Protein AF-A0A9E0IP03-F1 (afdb_monomer)

pLDDT: mean 92.21, std 3.54, range [74.44, 95.94]

Mean predicted aligned error: 3.08 Å

Sequence (57 aa):
MIRRYSGDKKSIEARTNDNGRTWSVKLFEGGRLTEYTGGTVAEIDALAAKHQMKLVG

Secondary structure (DSSP, 8-state):
-EEEEEETTEEEEEEE-TTSBEEEEEEEETTEEEEE-S-BHHHHHHHHHHTT-EEE-

Structure (mmCIF, N/CA/C/O backbone):
data_AF-A0A9E0IP03-F1
#
_entry.id   AF-A0A9E0IP03-F1
#
loop_
_atom_site.group_PDB
_atom_site.id
_atom_site.type_symbol
_atom_site.label_atom_id
_atom_site.label_alt_id
_atom_site.label_comp_id
_atom_site.label_asym_id
_atom_site.label_entity_id
_atom_site.label_seq_id
_atom_site.pdbx_PDB_ins_code
_atom_site.Cartn_x
_atom_site.Cartn_y
_atom_site.Cartn_z
_atom_site.occupancy
_atom_site.B_iso_or_equiv
_atom_site.auth_seq_id
_atom_site.auth_comp_id
_atom_site.auth_asym_id
_atom_site.auth_atom_id
_atom_site.pdbx_PDB_model_num
ATOM 1 N N . MET A 1 1 ? 0.095 7.810 -12.864 1.00 89.81 1 MET A N 1
ATOM 2 C CA . MET A 1 1 ? -1.157 7.270 -12.288 1.00 89.81 1 MET A CA 1
ATOM 3 C C . MET A 1 1 ? -1.172 7.398 -10.757 1.00 89.81 1 MET A C 1
ATOM 5 O O . MET A 1 1 ? -0.110 7.481 -10.144 1.00 89.81 1 MET A O 1
ATOM 9 N N . ILE A 1 2 ? -2.354 7.448 -10.134 1.00 90.75 2 ILE A N 1
ATOM 10 C CA . ILE A 1 2 ? -2.516 7.425 -8.668 1.00 90.75 2 ILE A CA 1
ATOM 11 C C . ILE A 1 2 ? -3.262 6.140 -8.309 1.00 90.75 2 ILE A C 1
ATOM 13 O O . ILE A 1 2 ? -4.293 5.852 -8.906 1.00 90.75 2 ILE A O 1
ATOM 17 N N . ARG A 1 3 ? -2.736 5.374 -7.354 1.00 91.81 3 ARG A N 1
ATOM 18 C CA . ARG A 1 3 ? -3.398 4.216 -6.749 1.00 91.81 3 ARG A CA 1
ATOM 19 C C . ARG A 1 3 ? -3.787 4.565 -5.325 1.00 91.81 3 ARG A C 1
ATOM 21 O O . ARG A 1 3 ? -2.947 5.055 -4.568 1.00 91.81 3 ARG A O 1
ATOM 28 N N . ARG A 1 4 ? -5.037 4.305 -4.958 1.00 94.88 4 ARG A N 1
ATOM 29 C CA . ARG A 1 4 ? -5.525 4.510 -3.597 1.00 94.88 4 ARG A CA 1
ATOM 30 C C . ARG A 1 4 ? -5.958 3.186 -3.003 1.00 94.88 4 ARG A C 1
ATOM 32 O O . ARG A 1 4 ? -6.580 2.377 -3.677 1.00 94.88 4 ARG A O 1
ATOM 39 N N . TYR A 1 5 ? -5.639 2.974 -1.739 1.00 95.38 5 TYR A N 1
ATOM 40 C CA . TYR A 1 5 ? -6.107 1.836 -0.967 1.00 95.38 5 TYR A CA 1
ATOM 41 C C . TYR A 1 5 ? -6.800 2.356 0.280 1.00 95.38 5 TYR A C 1
ATOM 43 O O . TYR A 1 5 ? -6.382 3.365 0.851 1.00 95.38 5 TYR A O 1
ATOM 51 N N . SER A 1 6 ? -7.856 1.676 0.704 1.00 94.69 6 SER A N 1
ATOM 52 C CA . SER A 1 6 ? -8.607 2.030 1.901 1.00 94.69 6 SER A CA 1
ATOM 53 C C . SER A 1 6 ? -8.933 0.784 2.719 1.00 94.69 6 SER A C 1
ATOM 55 O O . SER A 1 6 ? -9.194 -0.291 2.174 1.00 94.69 6 SER A O 1
ATOM 57 N N . GLY A 1 7 ? -8.875 0.933 4.036 1.00 92.69 7 GLY A N 1
ATOM 58 C CA . GLY A 1 7 ? -9.264 -0.050 5.039 1.00 92.69 7 GLY A CA 1
ATOM 59 C C . GLY A 1 7 ? -9.770 0.659 6.297 1.00 92.69 7 GLY A C 1
ATOM 60 O O . GLY A 1 7 ? -9.873 1.888 6.328 1.00 92.69 7 GLY A O 1
ATOM 61 N N . ASP A 1 8 ? -10.084 -0.097 7.350 1.00 91.56 8 ASP A N 1
ATOM 62 C CA . ASP A 1 8 ? -10.583 0.497 8.597 1.00 91.56 8 ASP A CA 1
ATOM 63 C C . ASP A 1 8 ? -9.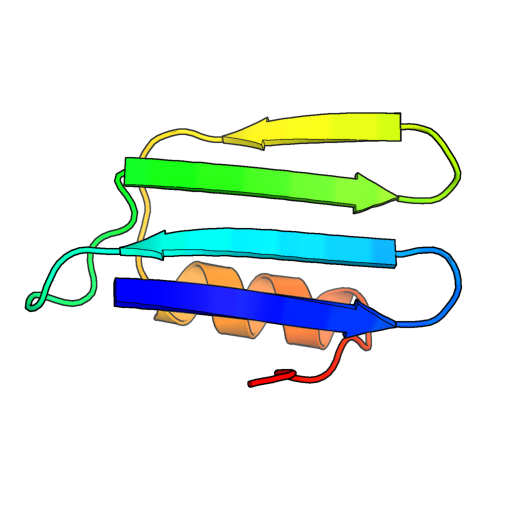538 1.430 9.220 1.00 91.56 8 ASP A C 1
ATOM 65 O O . ASP A 1 8 ? -8.471 0.983 9.634 1.00 91.56 8 ASP A O 1
ATOM 69 N N . LYS A 1 9 ? -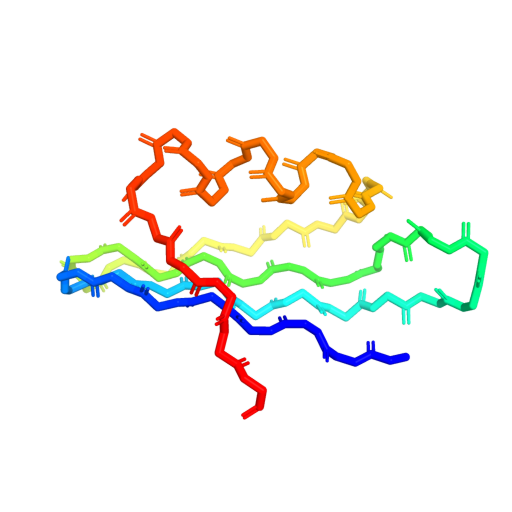9.840 2.736 9.260 1.00 91.56 9 LYS A N 1
ATOM 70 C CA . LYS A 1 9 ? -8.957 3.808 9.769 1.00 91.56 9 LYS A CA 1
ATOM 71 C C . LYS A 1 9 ? -7.574 3.862 9.110 1.00 91.56 9 LYS A C 1
ATOM 73 O O . LYS A 1 9 ? -6.636 4.419 9.693 1.00 91.56 9 LYS A O 1
ATOM 78 N N . LYS A 1 10 ? -7.436 3.300 7.908 1.00 95.12 10 LYS A N 1
ATOM 79 C CA . LYS A 1 10 ? -6.172 3.275 7.177 1.00 95.12 10 LYS A CA 1
ATOM 80 C C . LYS A 1 10 ? -6.370 3.548 5.695 1.00 95.12 10 LYS A C 1
ATOM 82 O O . LYS A 1 10 ? -7.370 3.144 5.101 1.00 95.12 10 LYS A O 1
ATOM 87 N N . SER A 1 11 ? -5.400 4.209 5.088 1.00 95.94 11 SER A N 1
ATOM 88 C CA . SER A 1 11 ? -5.384 4.417 3.646 1.00 95.94 11 SER A CA 1
ATOM 89 C C . SER A 1 11 ? -3.967 4.544 3.116 1.00 95.94 11 SER A C 1
ATOM 91 O O . SER A 1 11 ? -3.047 4.930 3.835 1.00 95.94 11 SER A O 1
ATOM 93 N N . ILE A 1 12 ? -3.792 4.212 1.841 1.00 95.44 12 ILE A N 1
ATOM 94 C CA . ILE A 1 12 ? -2.556 4.461 1.106 1.00 95.44 12 ILE A CA 1
ATOM 95 C C . ILE A 1 12 ? -2.898 5.272 -0.137 1.00 95.44 12 ILE A C 1
ATOM 97 O O . ILE A 1 12 ? -3.776 4.877 -0.895 1.00 95.44 12 ILE A O 1
ATOM 101 N N . GLU A 1 13 ? -2.190 6.369 -0.386 1.00 95.50 13 GLU A N 1
ATOM 102 C CA . GLU A 1 13 ? -2.169 7.035 -1.690 1.00 95.50 13 GLU A CA 1
ATOM 103 C C . GLU A 1 13 ? -0.769 6.897 -2.289 1.00 95.50 13 GLU A C 1
ATOM 105 O O . GLU A 1 13 ? 0.195 7.453 -1.768 1.00 95.50 13 GLU A O 1
ATOM 110 N N . ALA A 1 14 ? -0.650 6.161 -3.390 1.00 94.81 14 ALA A N 1
ATOM 111 C CA . ALA A 1 14 ? 0.604 5.947 -4.093 1.00 94.81 14 ALA A CA 1
ATOM 112 C C . ALA A 1 14 ? 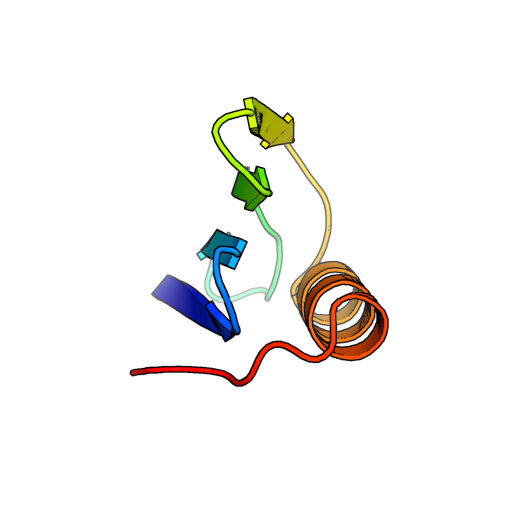0.562 6.578 -5.484 1.00 94.81 14 ALA A C 1
ATOM 114 O O . ALA A 1 14 ? -0.244 6.215 -6.345 1.00 94.81 14 ALA A O 1
ATOM 115 N N . ARG A 1 15 ? 1.482 7.504 -5.733 1.00 93.88 15 ARG A N 1
ATOM 116 C CA . ARG A 1 15 ? 1.716 8.097 -7.045 1.00 93.88 15 ARG A CA 1
ATOM 117 C C . ARG A 1 15 ? 2.804 7.322 -7.759 1.00 93.88 15 ARG A C 1
ATOM 119 O O . ARG A 1 15 ? 3.921 7.159 -7.263 1.00 93.88 15 ARG A O 1
ATOM 126 N N . THR A 1 16 ? 2.445 6.839 -8.934 1.00 91.94 16 THR A N 1
ATOM 127 C CA . THR A 1 16 ? 3.241 5.904 -9.721 1.00 91.94 16 THR A CA 1
ATOM 128 C C . THR A 1 16 ? 3.356 6.392 -11.154 1.00 91.94 16 THR A C 1
ATOM 130 O O . THR A 1 16 ? 2.464 7.076 -11.664 1.00 91.94 16 THR A O 1
ATOM 133 N N . ASN A 1 17 ? 4.478 6.091 -11.796 1.00 90.06 17 ASN A N 1
ATOM 134 C CA . ASN A 1 17 ? 4.647 6.307 -13.230 1.00 90.06 17 ASN A CA 1
ATOM 135 C C . ASN A 1 17 ? 4.159 5.085 -14.027 1.00 90.06 17 ASN A C 1
ATOM 137 O O . ASN A 1 17 ? 3.818 4.052 -13.444 1.00 90.06 17 ASN A O 1
ATOM 141 N N . ASP A 1 18 ? 4.138 5.202 -15.352 1.00 86.25 18 ASP A N 1
ATOM 142 C CA . ASP A 1 18 ? 3.665 4.138 -16.250 1.00 86.25 18 ASP A CA 1
ATOM 143 C C . ASP A 1 18 ? 4.553 2.883 -16.205 1.00 86.25 18 ASP A C 1
ATOM 145 O O . ASP A 1 18 ? 4.086 1.776 -16.446 1.00 86.25 18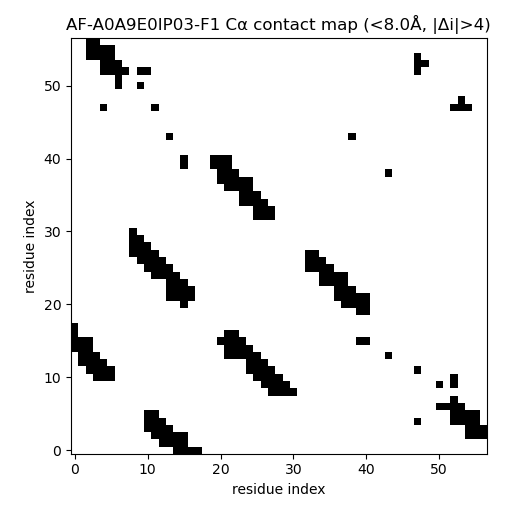 ASP A O 1
ATOM 149 N N . ASN A 1 19 ? 5.807 3.031 -15.765 1.00 87.38 19 ASN A N 1
ATOM 150 C CA . ASN A 1 19 ? 6.742 1.924 -15.547 1.00 87.38 19 ASN A CA 1
ATOM 151 C C . ASN A 1 19 ? 6.521 1.200 -14.202 1.00 87.38 19 ASN A C 1
ATOM 153 O O . ASN A 1 19 ? 7.344 0.379 -13.803 1.00 87.38 19 ASN A O 1
ATOM 157 N N . GLY A 1 20 ? 5.458 1.528 -13.458 1.00 86.94 20 GLY A N 1
ATOM 158 C CA . GLY A 1 20 ? 5.130 0.888 -12.181 1.00 86.94 20 GLY A CA 1
ATOM 159 C C . GLY A 1 20 ? 6.031 1.291 -11.008 1.00 86.94 20 GLY A C 1
ATOM 160 O O . GLY A 1 20 ? 5.975 0.663 -9.950 1.00 86.94 20 GLY A O 1
ATOM 161 N N . ARG A 1 21 ? 6.842 2.344 -11.155 1.00 92.06 21 ARG A N 1
ATOM 162 C CA . ARG A 1 21 ? 7.688 2.891 -10.086 1.00 92.06 21 ARG A CA 1
ATOM 163 C C . ARG A 1 21 ? 6.914 3.932 -9.285 1.00 92.06 21 ARG A C 1
ATOM 165 O O . ARG A 1 21 ? 6.273 4.814 -9.865 1.00 92.06 21 ARG A O 1
ATOM 172 N N . THR A 1 22 ? 6.977 3.851 -7.962 1.00 93.81 22 THR A N 1
ATOM 173 C CA . THR A 1 22 ? 6.393 4.856 -7.068 1.00 93.81 22 THR A CA 1
ATOM 174 C C . THR A 1 22 ? 7.387 5.991 -6.858 1.00 93.81 22 THR A C 1
ATOM 176 O O . THR A 1 22 ? 8.591 5.780 -6.713 1.00 93.81 22 THR A O 1
ATOM 179 N N . TRP A 1 23 ? 6.888 7.222 -6.839 1.00 91.88 23 TRP A N 1
ATOM 180 C CA . TRP A 1 23 ? 7.697 8.397 -6.495 1.00 91.88 23 TRP A CA 1
ATOM 181 C C . TRP A 1 23 ? 7.184 9.110 -5.243 1.00 91.88 23 TRP A C 1
ATOM 183 O O . TRP A 1 23 ? 7.940 9.833 -4.602 1.00 91.88 23 TRP A O 1
ATOM 193 N N . SER A 1 24 ? 5.932 8.864 -4.852 1.00 93.69 24 SER A N 1
ATOM 194 C CA . SER A 1 24 ? 5.362 9.334 -3.591 1.00 93.69 24 SER A CA 1
ATOM 195 C C . SER A 1 24 ? 4.326 8.336 -3.092 1.00 93.69 24 SER A C 1
ATOM 197 O O . SER A 1 24 ? 3.469 7.899 -3.859 1.00 93.69 24 SER A O 1
ATOM 199 N N . VAL A 1 25 ? 4.410 7.969 -1.818 1.00 94.69 25 VAL A N 1
ATOM 200 C CA . VAL A 1 25 ? 3.473 7.070 -1.145 1.00 94.69 25 VAL A CA 1
ATOM 201 C C . VAL A 1 25 ? 3.116 7.693 0.192 1.00 94.69 25 VAL A C 1
ATOM 203 O O . VAL A 1 25 ? 4.001 8.017 0.978 1.00 94.69 25 VAL A O 1
ATOM 206 N N . LYS A 1 26 ? 1.827 7.842 0.465 1.00 95.12 26 LYS A N 1
ATOM 207 C CA . LYS A 1 26 ? 1.303 8.341 1.733 1.00 95.12 26 LYS A CA 1
ATOM 208 C C . LYS A 1 26 ? 0.524 7.227 2.405 1.00 95.12 26 LYS A C 1
ATOM 210 O O . LYS A 1 26 ? -0.508 6.829 1.878 1.00 95.12 26 LYS A O 1
ATOM 215 N N . LEU A 1 27 ? 1.007 6.733 3.536 1.00 94.94 27 LEU A N 1
ATOM 216 C CA . LEU A 1 27 ? 0.306 5.781 4.392 1.00 94.94 27 LEU A CA 1
ATOM 217 C C . LEU A 1 27 ? -0.310 6.539 5.564 1.00 94.94 27 LEU A C 1
ATOM 219 O O . LEU A 1 27 ? 0.406 7.128 6.372 1.00 94.94 27 LEU A O 1
ATOM 223 N N . PHE A 1 28 ? -1.627 6.495 5.677 1.00 95.12 28 PHE A N 1
ATOM 224 C CA . PHE A 1 28 ? -2.347 6.936 6.858 1.00 95.12 28 PHE A CA 1
ATOM 225 C C . PHE A 1 28 ? -2.770 5.714 7.670 1.00 95.12 28 PHE A C 1
ATOM 227 O O . PHE A 1 28 ? -3.412 4.808 7.142 1.00 95.12 28 PHE A O 1
ATOM 234 N N . GLU A 1 29 ? -2.432 5.689 8.954 1.00 92.56 29 GLU A N 1
ATOM 235 C CA . GLU A 1 29 ? -2.845 4.640 9.883 1.00 92.56 29 GLU A CA 1
ATOM 236 C C . GLU A 1 29 ? -3.224 5.255 11.231 1.00 92.56 29 GLU A C 1
ATOM 238 O O . GLU A 1 29 ? -2.377 5.802 11.936 1.00 92.56 29 GLU A O 1
ATOM 243 N N . GLY A 1 30 ? -4.511 5.183 11.590 1.00 88.50 30 GLY A N 1
ATOM 244 C CA . GLY A 1 30 ? -4.984 5.524 12.936 1.00 88.50 30 GLY A CA 1
ATOM 245 C C . GLY A 1 30 ? -4.647 6.947 13.400 1.00 88.50 30 GLY A C 1
ATOM 246 O O . GLY A 1 30 ? -4.416 7.150 14.587 1.00 88.50 30 GLY A O 1
ATOM 247 N N . GLY A 1 31 ? -4.586 7.921 12.484 1.00 90.94 31 GLY A N 1
ATOM 248 C CA . GLY A 1 31 ? -4.206 9.308 12.794 1.00 90.94 31 GLY A CA 1
ATOM 249 C C . GLY A 1 31 ? -2.739 9.648 12.520 1.00 90.94 31 GLY A C 1
ATOM 250 O O . GLY A 1 31 ? -2.371 10.819 12.572 1.00 90.94 31 GLY A O 1
ATOM 251 N N . ARG A 1 32 ? -1.900 8.661 12.185 1.00 94.62 32 ARG A N 1
ATOM 252 C CA . ARG A 1 32 ? -0.500 8.877 11.812 1.00 94.62 32 ARG A CA 1
ATOM 253 C C . ARG A 1 32 ? -0.334 8.845 10.297 1.00 94.62 32 ARG A C 1
ATOM 255 O O . ARG A 1 32 ? -0.676 7.856 9.656 1.00 94.62 32 ARG A O 1
ATOM 262 N N . LEU A 1 33 ? 0.245 9.907 9.742 1.00 94.69 33 LEU A N 1
ATOM 263 C CA . LEU A 1 33 ? 0.680 9.961 8.349 1.00 94.69 33 LEU A CA 1
ATOM 264 C C . LEU A 1 33 ? 2.167 9.599 8.261 1.00 94.69 33 LEU A C 1
ATOM 266 O O . LEU A 1 33 ? 2.990 10.171 8.973 1.00 94.69 33 LEU A O 1
ATOM 270 N N . THR A 1 34 ? 2.504 8.662 7.381 1.00 94.50 34 THR A N 1
ATOM 271 C CA . THR A 1 34 ? 3.882 8.306 7.032 1.00 94.50 34 THR A CA 1
ATOM 272 C C . THR A 1 34 ? 4.055 8.437 5.527 1.00 94.50 34 THR A C 1
ATOM 274 O O . THR A 1 34 ? 3.259 7.897 4.759 1.00 94.50 34 THR A O 1
ATOM 277 N N . GLU A 1 35 ? 5.082 9.164 5.101 1.00 94.31 35 GLU A N 1
ATOM 278 C CA . GLU A 1 35 ? 5.377 9.386 3.688 1.00 94.31 35 GLU A CA 1
ATOM 279 C C . GLU A 1 35 ? 6.636 8.617 3.292 1.00 94.31 35 GLU A C 1
ATOM 281 O O . GLU A 1 35 ? 7.654 8.670 3.982 1.00 94.31 35 GLU A O 1
ATOM 286 N N . TYR A 1 36 ? 6.558 7.908 2.171 1.00 8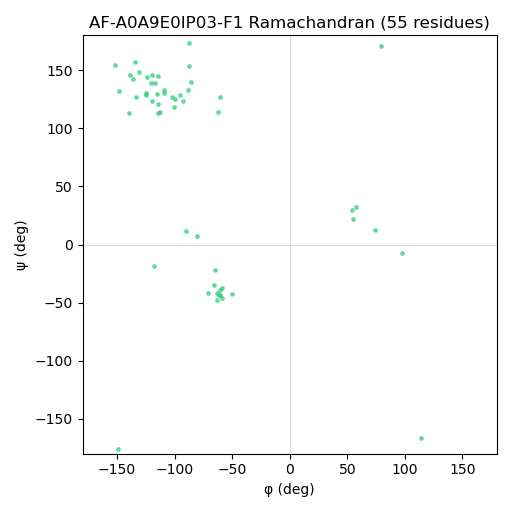9.88 36 TYR A N 1
ATOM 287 C CA . TYR A 1 36 ? 7.675 7.195 1.568 1.00 89.88 36 TYR A CA 1
ATOM 288 C C . TYR A 1 36 ? 7.929 7.738 0.164 1.00 89.88 36 TYR A C 1
ATOM 290 O O . TYR A 1 36 ? 7.004 8.118 -0.564 1.00 89.88 36 TYR A O 1
ATOM 298 N N . THR A 1 37 ? 9.197 7.750 -0.230 1.00 88.88 37 THR A N 1
ATOM 299 C CA . THR A 1 37 ? 9.639 8.098 -1.579 1.00 88.88 37 THR A CA 1
ATOM 300 C C . THR A 1 37 ? 10.400 6.919 -2.175 1.00 88.88 37 THR A C 1
ATOM 302 O O . THR A 1 37 ? 11.183 6.257 -1.499 1.00 88.88 37 THR A O 1
ATOM 305 N N . GLY A 1 38 ? 10.152 6.641 -3.456 1.00 83.62 38 GLY A N 1
ATOM 306 C CA . GLY A 1 38 ? 10.686 5.451 -4.117 1.00 83.62 38 GLY A CA 1
ATOM 307 C C . GLY A 1 38 ? 9.910 4.165 -3.808 1.00 83.62 38 GLY A C 1
ATOM 308 O O . GLY A 1 38 ? 9.005 4.142 -2.972 1.00 83.62 38 GLY A O 1
ATOM 309 N N . GLY A 1 39 ? 10.249 3.108 -4.549 1.00 88.75 39 GLY A N 1
ATOM 310 C CA . GLY A 1 39 ? 9.588 1.802 -4.522 1.00 88.75 39 GLY A CA 1
ATOM 311 C C . GLY A 1 39 ? 8.872 1.455 -5.833 1.00 88.75 39 GLY A C 1
ATOM 312 O O . GLY A 1 39 ? 9.067 2.083 -6.884 1.00 88.75 39 GLY A O 1
ATOM 313 N N . THR A 1 40 ? 8.033 0.432 -5.764 1.00 93.62 40 THR A N 1
ATOM 314 C CA . THR A 1 40 ? 7.293 -0.154 -6.880 1.00 93.62 40 THR A CA 1
ATOM 315 C C . THR A 1 40 ? 5.838 -0.382 -6.503 1.00 93.62 40 THR A C 1
ATOM 317 O O . THR A 1 40 ? 5.494 -0.542 -5.336 1.00 93.62 40 THR A O 1
ATOM 320 N N . VAL A 1 41 ? 4.966 -0.445 -7.508 1.00 91.88 41 VAL A N 1
ATOM 321 C CA . VAL A 1 41 ? 3.555 -0.825 -7.335 1.00 91.88 41 VAL A CA 1
ATOM 322 C C . VAL A 1 41 ? 3.414 -2.123 -6.539 1.00 91.88 41 VAL A C 1
ATOM 324 O O . VAL A 1 41 ? 2.581 -2.182 -5.644 1.00 91.88 41 VAL A O 1
ATOM 327 N N . ALA A 1 42 ? 4.247 -3.127 -6.827 1.00 93.38 42 ALA A N 1
ATOM 328 C CA . ALA A 1 42 ? 4.198 -4.421 -6.154 1.00 93.38 42 ALA A CA 1
ATOM 329 C C . ALA A 1 42 ? 4.445 -4.304 -4.640 1.00 93.38 42 ALA A C 1
ATOM 331 O O . ALA A 1 42 ? 3.763 -4.953 -3.849 1.00 93.38 42 ALA A O 1
ATOM 332 N N . GLU A 1 43 ? 5.374 -3.440 -4.221 1.00 93.38 43 GLU A N 1
ATOM 333 C CA . GLU A 1 43 ? 5.616 -3.165 -2.800 1.00 93.38 43 GLU A CA 1
ATOM 334 C C . GLU A 1 43 ? 4.418 -2.468 -2.142 1.00 93.38 43 GLU A C 1
ATOM 336 O O . GLU A 1 43 ? 4.100 -2.754 -0.988 1.00 93.38 43 GLU A O 1
ATOM 341 N N . ILE A 1 44 ? 3.710 -1.602 -2.875 1.00 93.12 44 ILE A N 1
ATOM 342 C CA . ILE A 1 44 ? 2.490 -0.951 -2.374 1.00 93.12 44 ILE A CA 1
ATOM 343 C C . ILE A 1 44 ? 1.336 -1.936 -2.259 1.00 93.12 44 ILE A C 1
ATOM 345 O O . ILE A 1 44 ? 0.631 -1.910 -1.254 1.00 93.12 44 ILE A O 1
ATOM 349 N N . ASP A 1 45 ? 1.157 -2.818 -3.241 1.00 93.44 45 ASP A N 1
ATOM 350 C CA . ASP A 1 45 ? 0.147 -3.876 -3.189 1.00 93.44 45 ASP A CA 1
ATOM 351 C C . ASP A 1 45 ? 0.403 -4.818 -2.003 1.00 93.44 45 ASP A C 1
ATOM 353 O O . ASP A 1 45 ? -0.518 -5.138 -1.248 1.00 93.44 45 ASP A O 1
AT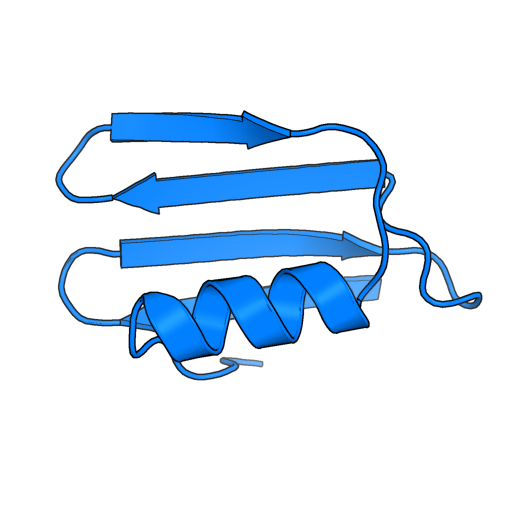OM 357 N N . ALA A 1 46 ? 1.665 -5.196 -1.773 1.00 94.38 46 ALA A N 1
ATOM 358 C CA . ALA A 1 46 ? 2.056 -5.997 -0.617 1.00 94.38 46 ALA A CA 1
ATOM 359 C C . ALA A 1 46 ? 1.802 -5.261 0.712 1.00 94.38 46 ALA A C 1
ATOM 361 O O . ALA A 1 46 ? 1.292 -5.858 1.666 1.00 94.38 46 ALA A O 1
ATOM 362 N N . LEU A 1 47 ? 2.108 -3.960 0.777 1.00 92.31 47 LEU A N 1
ATOM 363 C CA . LEU A 1 47 ? 1.822 -3.127 1.946 1.00 92.31 47 LEU A CA 1
ATOM 364 C C . LEU A 1 47 ? 0.312 -3.032 2.202 1.00 92.31 47 LEU A C 1
ATOM 366 O O . LEU A 1 47 ? -0.140 -3.254 3.323 1.00 92.31 47 LEU A O 1
ATOM 370 N N . ALA A 1 48 ? -0.485 -2.761 1.173 1.00 93.62 48 ALA A N 1
ATOM 371 C CA . ALA A 1 48 ? -1.936 -2.699 1.286 1.00 93.62 48 ALA A CA 1
ATOM 372 C C . ALA A 1 48 ? -2.519 -4.028 1.788 1.00 93.62 48 ALA A C 1
ATOM 374 O O . ALA A 1 48 ? -3.305 -4.024 2.737 1.00 93.62 48 ALA A O 1
ATOM 375 N N . ALA A 1 49 ? -2.073 -5.159 1.231 1.00 93.94 49 ALA A N 1
ATOM 376 C CA . ALA A 1 49 ? -2.491 -6.491 1.664 1.00 93.94 49 ALA A CA 1
ATOM 377 C C . ALA A 1 49 ? -2.133 -6.763 3.136 1.00 93.94 49 ALA A C 1
ATOM 379 O O . ALA A 1 49 ? -2.980 -7.233 3.898 1.00 93.94 49 ALA A O 1
ATOM 380 N N . LYS A 1 50 ? -0.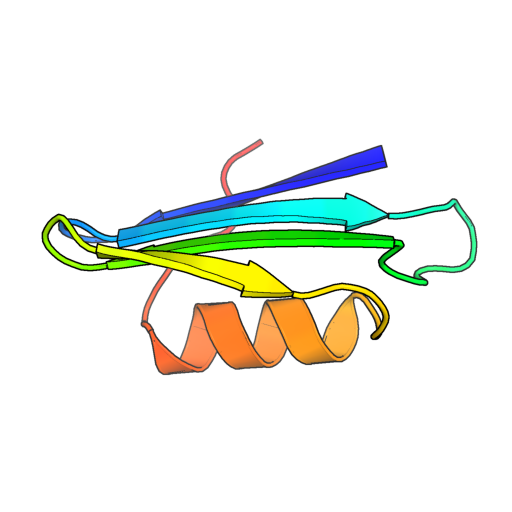918 -6.395 3.569 1.00 93.00 50 LYS A N 1
ATOM 381 C CA . LYS A 1 50 ? -0.478 -6.513 4.971 1.00 93.00 50 LYS A CA 1
ATOM 382 C C . LYS A 1 50 ? -1.374 -5.724 5.928 1.00 93.00 50 LYS A C 1
ATOM 384 O O . LYS A 1 50 ? -1.649 -6.186 7.032 1.00 93.00 50 LYS A O 1
ATOM 389 N N . HIS A 1 51 ? -1.836 -4.548 5.510 1.00 90.44 51 HIS A N 1
ATOM 390 C CA . HIS A 1 51 ? -2.734 -3.706 6.302 1.00 90.44 51 HIS A CA 1
ATOM 391 C C . HIS A 1 51 ? -4.226 -4.002 6.052 1.00 90.44 51 HIS A C 1
ATOM 393 O O . HIS A 1 51 ? -5.071 -3.232 6.509 1.00 90.44 51 HIS A O 1
ATOM 399 N N . GLN A 1 52 ? -4.554 -5.100 5.355 1.00 93.44 52 GLN A N 1
ATOM 400 C CA . GLN A 1 52 ? -5.921 -5.501 4.992 1.00 93.44 52 GLN A CA 1
ATOM 401 C C . GLN A 1 52 ? -6.710 -4.402 4.255 1.00 93.44 52 GLN A C 1
ATOM 403 O O . GLN A 1 52 ? -7.935 -4.314 4.358 1.00 93.44 52 GLN A O 1
ATOM 408 N N . MET A 1 53 ? -6.008 -3.552 3.507 1.00 95.06 53 MET A N 1
ATOM 409 C CA . MET A 1 53 ? -6.609 -2.509 2.687 1.00 95.06 53 MET A CA 1
ATOM 410 C C . MET A 1 53 ? -6.966 -3.053 1.307 1.00 95.06 53 MET A C 1
ATOM 412 O O . MET A 1 53 ? -6.331 -3.974 0.793 1.00 95.06 53 MET A O 1
ATOM 416 N N . LYS A 1 54 ? -7.965 -2.440 0.677 1.00 94.44 54 LYS A N 1
ATOM 417 C CA . LYS A 1 54 ? -8.388 -2.767 -0.686 1.00 94.44 54 LYS A CA 1
ATOM 418 C C . LYS A 1 54 ? -8.129 -1.595 -1.607 1.00 94.44 54 LYS A C 1
ATOM 420 O O . LYS A 1 54 ? -8.272 -0.449 -1.188 1.00 94.44 54 LYS A O 1
ATOM 425 N N . LEU A 1 55 ? -7.770 -1.891 -2.854 1.00 94.19 55 LEU A N 1
ATOM 426 C CA . LEU A 1 55 ? -7.661 -0.876 -3.893 1.00 94.19 55 LEU A CA 1
ATOM 427 C C . LEU A 1 55 ? -9.033 -0.211 -4.080 1.00 94.19 55 LEU A C 1
ATOM 429 O O . LEU A 1 55 ? -10.038 -0.895 -4.271 1.00 94.19 55 LEU A O 1
ATOM 433 N N . VA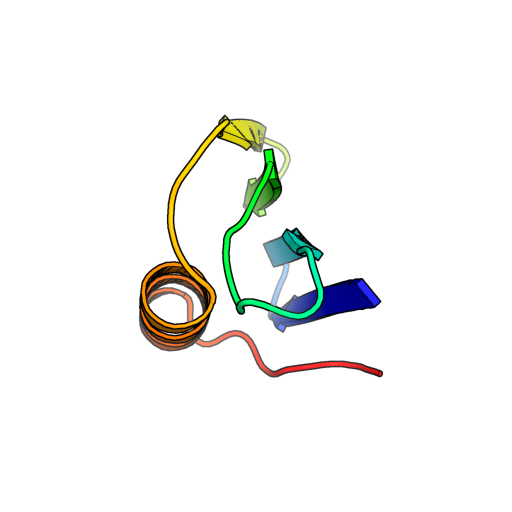L A 1 56 ? -9.056 1.113 -4.006 1.00 89.12 56 VAL A N 1
ATOM 434 C CA . VAL A 1 56 ? -10.223 1.957 -4.256 1.00 89.12 56 VAL A CA 1
ATOM 435 C C . VAL A 1 56 ? -9.870 2.889 -5.415 1.00 89.12 56 VAL A C 1
ATOM 437 O O . VAL A 1 56 ? -8.825 3.538 -5.393 1.00 89.12 56 VAL A O 1
ATOM 440 N N . GLY A 1 57 ? -10.687 2.846 -6.469 1.00 74.44 57 GLY A N 1
ATOM 441 C CA . GLY A 1 57 ? -10.485 3.607 -7.708 1.00 74.44 57 GLY A CA 1
ATOM 442 C C . GLY A 1 57 ? -10.723 5.095 -7.522 1.00 74.44 57 GLY A C 1
ATOM 443 O O . GLY A 1 57 ? -11.740 5.437 -6.882 1.00 74.44 57 GLY A O 1
#

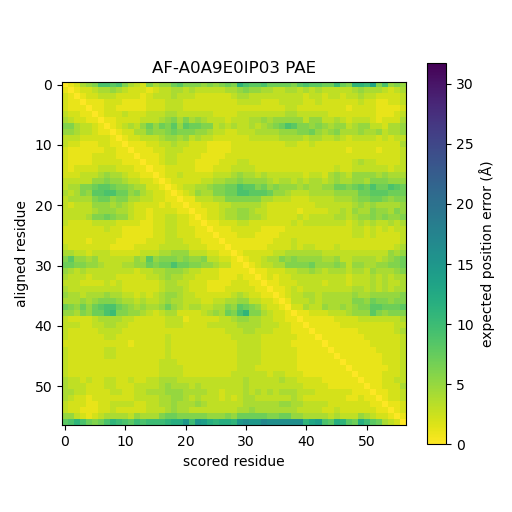Radius of gyration: 10.24 Å; Cα contacts (8 Å, |Δi|>4): 119; chains: 1; bounding box: 21×16×29 Å

Nearest PDB structures (foldseek):
  7ns8-assembly1_A-2  TM=5.661E-01  e=2.529E+00  Sulfolobus acidocaldarius DSM 639
  3isu-assembly1_A  TM=5.498E-01  e=2.989E+00  Homo sapiens
  5my7-assembly1_A  TM=5.574E-01  e=3.735E+00  Neisseria meningitidis
  6qnm-assembly1_A  TM=5.084E-01  e=3.948E+00  Treponema denticola ATCC 35404

Foldseek 3Di:
DWWKWDDDQWIKIFDADPVQWTQWIWIGHNNDIDIDGIDGNVVVVVVCVVVVIDIDD

Solvent-accessible surface area (backbone atoms only — not comparable to full-atom values): 3097 Å² total; per-residue (Å²): 91,78,48,35,30,45,35,92,67,30,36,35,45,34,36,29,49,94,86,40,38,26,62,40,33,40,40,37,48,78,90,44,79,48,79,46,68,58,62,38,51,68,58,50,53,51,49,32,54,76,67,66,28,41,84,46,135